Protein AF-A0A536A3N0-F1 (afdb_monomer_lite)

Foldseek 3Di:
DDDDDDDDDDDDDDDPDDDDDDDDDDDDDPDPDDDDPADDDDDDDCVVVVHADFKDKDKDFAADDWDPDAQAKDKDWDKDKHAQFAPDPVSPDGGQWIWMWTKMWIAHNNRDIDIFTWIDIPPGDIDTDPDDDDGGWIKMWMWGDDPDPPRIDIDIDTPD

pLDDT: mean 84.99, std 18.44, range [34.59, 98.81]

Sequence (160 aa):
MRLAVCALVVVLLGVSGASSPSVSARTIAVVSANQSFNWAGYVQGALEKNTTFHSISAAWIVPTATPHRSGEAEYSSSWIGIGGGCVDAACSITDDTLIQAGIGHDIDAAGKADYYAWWETIPAPLVRTTLPVRPGDRVAVKISEDRLAEIWTIEIANRS

Secondary structure (DSSP, 8-state):
-PPPPPPP----------PPP---PPP----S----SS--S----HHHHTS---EEEEEEEPP----SSTT--B--EEEEEEE-SBSSTT--SB-S-EEEEEEEEEE-TTS-EEEEEEEEEETSPPEE-S----TT-EEEEEEEE-SSTT-EEEEEEE--

Structure (mmCIF, N/CA/C/O backbone):
data_AF-A0A536A3N0-F1
#
_entry.id   AF-A0A536A3N0-F1
#
loop_
_atom_site.group_PDB
_atom_site.id
_atom_site.type_symbol
_atom_site.label_atom_id
_atom_site.label_alt_id
_atom_site.label_comp_id
_atom_site.label_asym_id
_atom_site.label_entity_id
_atom_site.label_seq_id
_atom_site.pdbx_PDB_ins_code
_atom_site.Cartn_x
_atom_site.Cartn_y
_atom_site.Cartn_z
_atom_site.occupancy
_atom_site.B_iso_or_equiv
_atom_site.auth_seq_id
_atom_site.auth_comp_id
_atom_site.auth_asym_id
_atom_site.auth_atom_id
_atom_site.pdbx_PDB_model_num
ATOM 1 N N . MET A 1 1 ? 50.407 -39.441 47.470 1.00 40.88 1 MET A N 1
ATOM 2 C CA . MET A 1 1 ? 49.108 -39.403 46.766 1.00 40.88 1 MET A CA 1
ATOM 3 C C . MET A 1 1 ? 48.597 -37.966 46.841 1.00 40.88 1 MET A C 1
ATOM 5 O O . MET A 1 1 ? 48.216 -37.535 47.918 1.00 40.88 1 MET A O 1
ATOM 9 N N . ARG A 1 2 ? 48.776 -37.163 45.781 1.00 34.59 2 ARG A N 1
ATOM 10 C CA . ARG A 1 2 ? 48.427 -35.727 45.761 1.00 34.59 2 ARG A CA 1
ATOM 11 C C . ARG A 1 2 ? 47.029 -35.572 45.153 1.00 34.59 2 ARG A C 1
ATOM 13 O O . ARG A 1 2 ? 46.835 -36.004 44.022 1.00 34.59 2 ARG A O 1
ATOM 20 N N . LEU A 1 3 ? 46.078 -35.009 45.904 1.00 35.41 3 LEU A N 1
ATOM 21 C CA . LEU A 1 3 ? 44.744 -34.662 45.403 1.00 35.41 3 LEU A CA 1
ATOM 22 C C . LEU A 1 3 ? 44.841 -33.430 44.491 1.00 35.41 3 LEU A C 1
ATOM 24 O O . LEU A 1 3 ? 45.407 -32.414 44.891 1.00 35.41 3 LEU A O 1
ATOM 28 N N . ALA A 1 4 ? 44.277 -33.522 43.287 1.00 38.88 4 ALA A N 1
ATOM 29 C CA . ALA A 1 4 ? 44.073 -32.395 42.383 1.00 38.88 4 ALA A CA 1
ATOM 30 C C . ALA A 1 4 ? 42.633 -31.881 42.536 1.00 38.88 4 ALA A C 1
ATOM 32 O O . ALA A 1 4 ? 41.682 -32.657 42.465 1.00 38.88 4 ALA A O 1
ATOM 33 N N . VAL A 1 5 ? 42.486 -30.577 42.767 1.00 41.25 5 VAL A N 1
ATOM 34 C CA . VAL A 1 5 ? 41.201 -29.870 42.827 1.00 41.25 5 VAL A CA 1
ATOM 35 C C . VAL A 1 5 ? 40.890 -29.347 41.423 1.00 41.25 5 VAL A C 1
ATOM 37 O O . VAL A 1 5 ? 41.648 -28.542 40.886 1.00 41.25 5 VAL A O 1
ATOM 40 N N . CYS A 1 6 ? 39.798 -29.811 40.813 1.00 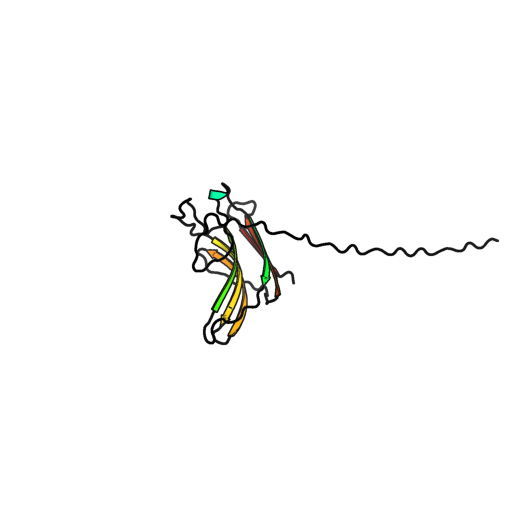37.06 6 CYS A N 1
ATOM 41 C CA . CYS A 1 6 ? 39.285 -29.270 39.552 1.00 37.06 6 CYS A CA 1
ATOM 42 C C . CYS A 1 6 ? 38.467 -28.001 39.826 1.00 37.06 6 CYS A C 1
ATOM 44 O O . CYS A 1 6 ? 37.427 -28.062 40.478 1.00 37.06 6 CYS A O 1
ATOM 46 N N . ALA A 1 7 ? 38.925 -26.858 39.314 1.00 44.22 7 ALA A N 1
ATOM 47 C CA . ALA A 1 7 ? 38.162 -25.615 39.304 1.00 44.22 7 ALA A CA 1
ATOM 48 C C . ALA A 1 7 ? 37.176 -25.607 38.122 1.00 44.22 7 ALA A C 1
ATOM 50 O O . ALA A 1 7 ? 37.567 -25.832 36.977 1.00 44.22 7 ALA A O 1
ATOM 51 N N . LEU A 1 8 ? 35.899 -25.349 38.409 1.00 41.62 8 LEU A N 1
ATOM 52 C CA . LEU A 1 8 ? 34.831 -25.204 37.422 1.00 41.62 8 LEU A CA 1
ATOM 53 C C . LEU A 1 8 ? 34.826 -23.756 36.899 1.00 41.62 8 LEU A C 1
ATOM 55 O O . LEU A 1 8 ? 34.598 -22.824 37.669 1.00 41.62 8 LEU A O 1
ATOM 59 N N . VAL A 1 9 ? 35.078 -23.556 35.605 1.00 45.88 9 VAL A N 1
ATOM 60 C CA . VAL A 1 9 ? 34.972 -22.243 34.947 1.00 45.88 9 VAL A CA 1
ATOM 61 C C . VAL A 1 9 ? 33.559 -22.094 34.385 1.00 45.88 9 VAL A C 1
ATOM 63 O O . VAL A 1 9 ? 33.168 -22.831 33.483 1.00 45.88 9 VAL A O 1
ATOM 66 N N . VAL A 1 10 ? 32.787 -21.145 34.916 1.00 48.38 10 VAL A N 1
ATOM 67 C CA . VAL A 1 10 ? 31.477 -20.754 34.373 1.00 48.38 10 VAL A CA 1
ATOM 68 C C . VAL A 1 10 ? 31.702 -19.674 33.315 1.00 48.38 10 VAL A C 1
ATOM 70 O O . VAL A 1 10 ? 32.156 -18.577 33.633 1.00 48.38 10 VAL A O 1
ATOM 73 N N . VAL A 1 11 ? 31.395 -19.981 32.054 1.00 47.50 11 VAL A N 1
ATOM 74 C CA . VAL A 1 11 ? 31.426 -19.013 30.948 1.00 47.50 11 VAL A CA 1
ATOM 75 C C . VAL A 1 11 ? 30.043 -18.372 30.827 1.00 47.50 11 VAL A C 1
ATOM 77 O O . VAL A 1 11 ? 29.080 -19.025 30.431 1.00 47.50 11 VAL A O 1
ATOM 80 N N . LEU A 1 12 ? 29.939 -17.090 31.178 1.00 47.66 12 LEU A N 1
ATOM 81 C CA . LEU A 1 12 ? 28.757 -16.266 30.917 1.00 47.66 12 LEU A CA 1
ATOM 82 C C . LEU A 1 12 ? 28.772 -15.835 29.443 1.00 47.66 12 LEU A C 1
ATOM 84 O O . LEU A 1 12 ? 29.584 -15.004 29.040 1.00 47.66 12 LEU A O 1
ATOM 88 N N . LEU A 1 13 ? 27.880 -16.408 28.634 1.00 48.88 13 LEU A N 1
ATOM 89 C CA . LEU A 1 13 ? 27.626 -15.962 27.263 1.00 48.88 13 LEU A CA 1
ATOM 90 C C . LEU A 1 13 ? 26.870 -14.626 27.310 1.00 48.88 13 LEU A C 1
ATOM 92 O O . LEU A 1 13 ? 25.702 -14.575 27.691 1.00 48.88 13 LEU A O 1
ATOM 96 N N . GLY A 1 14 ? 27.550 -13.538 26.947 1.00 47.47 14 GLY A N 1
ATOM 97 C CA . GLY A 1 14 ? 26.931 -12.225 26.791 1.00 47.47 14 GLY A CA 1
ATOM 98 C C . GLY A 1 14 ? 25.954 -12.224 25.616 1.00 47.47 14 GLY A C 1
ATOM 99 O O . GLY A 1 14 ? 26.342 -12.493 24.482 1.00 47.47 14 GLY A O 1
ATOM 100 N N . VAL A 1 15 ? 24.686 -11.911 25.880 1.00 53.88 15 VAL A N 1
ATOM 101 C CA . VAL A 1 15 ? 23.676 -11.700 24.838 1.00 53.88 15 VAL A CA 1
ATOM 102 C C . VAL A 1 15 ? 23.946 -10.342 24.192 1.00 53.88 15 VAL A C 1
ATOM 104 O O . VAL A 1 15 ? 23.682 -9.297 24.784 1.00 53.88 15 VAL A O 1
ATOM 107 N N . SER A 1 16 ? 24.508 -10.340 22.985 1.00 55.25 16 SER A N 1
ATOM 108 C CA . SER A 1 16 ? 24.626 -9.129 22.173 1.00 55.25 16 SER A CA 1
ATOM 109 C C . SER A 1 16 ? 23.235 -8.724 21.680 1.00 55.25 16 SER A C 1
ATOM 111 O O . SER A 1 16 ? 22.679 -9.354 20.784 1.00 55.25 16 SER A O 1
ATOM 113 N N . GLY A 1 17 ? 22.651 -7.684 22.279 1.00 54.44 17 GLY A N 1
ATOM 114 C CA . GLY A 1 17 ? 21.434 -7.063 21.763 1.00 54.44 17 GLY A CA 1
ATOM 115 C C . GLY A 1 17 ? 21.709 -6.437 20.397 1.00 54.44 17 GLY A C 1
ATOM 116 O O . GLY A 1 17 ? 22.548 -5.546 20.283 1.00 54.44 17 GLY A O 1
ATOM 117 N N . ALA A 1 18 ? 21.025 -6.912 19.356 1.00 58.12 18 ALA A N 1
ATOM 118 C CA . ALA A 1 18 ? 21.097 -6.311 18.032 1.00 58.12 18 ALA A CA 1
ATOM 119 C C . ALA A 1 18 ? 20.475 -4.906 18.076 1.00 58.12 18 ALA A C 1
ATOM 121 O O . ALA A 1 18 ? 19.279 -4.747 18.325 1.00 58.12 18 ALA A O 1
ATOM 122 N N . SER A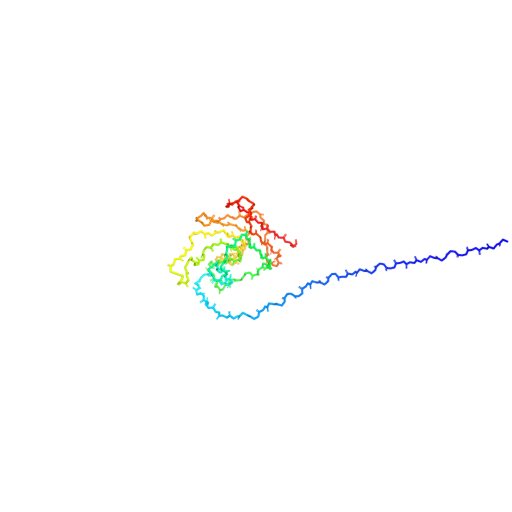 1 19 ? 21.285 -3.875 17.844 1.00 57.12 19 SER A N 1
ATOM 123 C CA . SER A 1 19 ? 20.803 -2.513 17.643 1.00 57.12 19 SER A CA 1
ATOM 124 C C . SER A 1 19 ? 20.107 -2.417 16.283 1.00 57.12 19 SER A C 1
ATOM 126 O O . SER A 1 19 ? 20.673 -2.764 15.247 1.00 57.12 19 SER A O 1
ATOM 128 N N . SER A 1 20 ? 18.857 -1.949 16.273 1.00 59.09 20 SER A N 1
ATOM 129 C CA . SER A 1 20 ? 18.168 -1.630 15.019 1.00 59.09 20 SER A CA 1
ATOM 130 C C . SER A 1 20 ? 18.824 -0.399 14.378 1.00 59.09 20 SER A C 1
ATOM 132 O O . SER A 1 20 ? 19.088 0.572 15.093 1.00 59.09 20 SER A O 1
ATOM 134 N N . PRO A 1 21 ? 19.092 -0.392 13.061 1.00 55.66 21 PRO A N 1
ATOM 135 C CA . PRO A 1 21 ? 19.639 0.784 12.401 1.00 55.66 21 PRO A CA 1
ATOM 136 C C . PRO A 1 21 ? 18.625 1.932 12.464 1.00 55.66 21 PRO A C 1
ATOM 138 O O . PRO A 1 21 ? 17.484 1.797 12.022 1.00 55.66 21 PRO A O 1
ATOM 141 N N . SER A 1 22 ? 19.050 3.071 13.008 1.00 57.19 22 SER A N 1
ATOM 142 C CA . SER A 1 22 ? 18.298 4.322 12.918 1.00 57.19 22 SER A CA 1
ATOM 143 C C . SER A 1 22 ? 18.446 4.869 11.499 1.00 57.19 22 SER A C 1
ATOM 145 O O . SER A 1 22 ? 19.519 5.334 11.111 1.00 57.19 22 SER A O 1
ATOM 147 N N . VAL A 1 23 ? 17.390 4.760 10.692 1.00 63.69 23 VAL A N 1
ATOM 148 C CA . VAL A 1 23 ? 17.342 5.375 9.362 1.00 63.69 23 VAL A CA 1
ATOM 149 C C . VAL A 1 23 ? 16.936 6.834 9.544 1.00 63.69 23 VAL A C 1
ATOM 151 O O . VAL A 1 23 ? 15.780 7.134 9.830 1.00 63.69 23 VAL A O 1
ATOM 154 N N . SER A 1 24 ? 17.893 7.748 9.392 1.00 57.81 24 SER A N 1
ATOM 155 C CA . SER A 1 24 ? 17.604 9.181 9.335 1.00 57.81 24 SER A CA 1
ATOM 156 C C . SER A 1 24 ? 16.997 9.515 7.971 1.00 57.81 24 SER A C 1
ATOM 158 O O . SER A 1 24 ? 17.656 9.357 6.938 1.00 57.81 24 SER A O 1
ATOM 160 N N . ALA A 1 25 ? 15.731 9.935 7.953 1.00 57.94 25 ALA A N 1
ATOM 161 C CA . ALA A 1 25 ? 15.085 10.421 6.741 1.00 57.94 25 ALA A CA 1
ATOM 162 C C . ALA A 1 25 ? 15.775 11.718 6.283 1.00 57.94 25 ALA A C 1
ATOM 164 O O . ALA A 1 25 ? 15.989 12.636 7.074 1.00 57.94 25 ALA A O 1
ATOM 165 N N . ARG A 1 26 ? 16.164 11.791 5.005 1.00 65.69 26 ARG A N 1
ATOM 166 C CA . ARG A 1 26 ? 16.787 12.996 4.437 1.00 65.69 26 ARG A CA 1
ATOM 167 C C . ARG A 1 26 ? 15.763 14.130 4.333 1.00 65.69 26 ARG A C 1
ATOM 169 O O . ARG A 1 26 ? 14.586 13.872 4.100 1.00 65.69 26 ARG A O 1
ATOM 176 N N . THR A 1 27 ? 16.229 15.377 4.445 1.00 52.12 27 THR A N 1
ATOM 177 C CA . THR A 1 27 ? 15.415 16.574 4.189 1.00 52.12 27 THR A CA 1
ATOM 178 C C . THR A 1 27 ? 14.802 16.501 2.794 1.00 52.12 27 THR A C 1
ATOM 180 O O . THR A 1 27 ? 15.521 16.397 1.799 1.00 52.12 27 THR A O 1
ATOM 183 N N . ILE A 1 28 ? 13.475 16.557 2.732 1.00 56.38 28 ILE A N 1
ATOM 184 C CA . ILE A 1 28 ? 12.719 16.552 1.483 1.00 56.38 28 ILE A CA 1
ATOM 185 C C . ILE A 1 28 ? 12.741 17.972 0.927 1.00 56.38 28 ILE A C 1
ATOM 187 O O . ILE A 1 28 ? 12.179 18.891 1.520 1.00 56.38 28 ILE A O 1
ATOM 191 N N . ALA A 1 29 ? 13.406 18.160 -0.210 1.00 56.28 29 ALA A N 1
ATOM 192 C CA . ALA A 1 29 ? 13.177 19.339 -1.027 1.00 56.28 29 ALA A CA 1
ATOM 193 C C . ALA A 1 29 ? 11.839 19.144 -1.750 1.00 56.28 29 ALA A C 1
ATOM 195 O O . ALA A 1 29 ? 11.672 18.175 -2.489 1.00 56.28 29 ALA A O 1
ATOM 196 N N . VAL A 1 30 ? 10.882 20.043 -1.520 1.00 53.19 30 VAL A N 1
ATOM 197 C CA . VAL A 1 30 ? 9.618 20.067 -2.263 1.00 53.19 30 VAL A CA 1
ATOM 198 C C . VAL A 1 30 ? 9.909 20.645 -3.647 1.00 53.19 30 VAL A C 1
ATOM 200 O O . VAL A 1 30 ? 9.858 21.853 -3.853 1.00 53.19 30 VAL A O 1
ATOM 203 N N . VAL A 1 31 ? 10.287 19.780 -4.583 1.00 52.16 31 VAL A N 1
ATOM 204 C CA . VAL A 1 31 ? 10.453 20.125 -5.998 1.00 52.16 31 VAL A CA 1
ATOM 205 C C . VAL A 1 31 ? 9.354 19.382 -6.746 1.00 52.16 31 VAL A C 1
ATOM 207 O O . VAL A 1 31 ? 9.277 18.163 -6.642 1.00 52.16 31 VAL A O 1
ATOM 210 N N . SER A 1 32 ? 8.481 20.114 -7.441 1.00 56.41 32 SER A N 1
ATOM 211 C CA . SER A 1 32 ? 7.366 19.540 -8.213 1.00 56.41 32 SER A CA 1
ATOM 212 C C . SER A 1 32 ? 6.338 18.756 -7.375 1.00 56.41 32 SER A C 1
ATOM 214 O O . SER A 1 32 ? 5.983 17.630 -7.713 1.00 56.41 32 SER A O 1
ATOM 216 N N . ALA A 1 33 ? 5.835 19.335 -6.276 1.00 60.59 33 ALA A N 1
ATOM 217 C CA . ALA A 1 33 ? 4.711 18.734 -5.552 1.00 60.59 33 ALA A CA 1
ATOM 218 C C . ALA A 1 33 ? 3.454 18.713 -6.430 1.00 60.59 33 ALA A C 1
ATOM 220 O O . ALA A 1 33 ? 2.882 19.764 -6.721 1.00 60.59 33 ALA A O 1
ATOM 221 N N . ASN A 1 34 ? 3.019 17.517 -6.823 1.00 70.50 34 ASN A N 1
ATOM 222 C CA . ASN A 1 34 ? 1.710 17.324 -7.428 1.00 70.50 34 ASN A CA 1
ATOM 223 C C . ASN A 1 34 ? 0.639 17.377 -6.326 1.00 70.50 34 ASN A C 1
ATOM 225 O O . ASN A 1 34 ? 0.802 16.762 -5.270 1.00 70.50 34 ASN A O 1
ATOM 229 N N . GLN A 1 35 ? -0.433 18.137 -6.547 1.00 77.44 35 GLN A N 1
ATOM 230 C CA . GLN A 1 35 ? -1.561 18.178 -5.622 1.00 77.44 35 GLN A CA 1
ATOM 231 C C . GLN A 1 35 ? -2.537 17.067 -5.982 1.00 77.44 35 GLN A C 1
ATOM 233 O O . GLN A 1 35 ? -2.959 16.942 -7.127 1.00 77.44 35 GLN A O 1
ATOM 238 N N . SER A 1 36 ? -2.923 16.284 -4.984 1.00 80.19 36 SER A N 1
ATOM 239 C CA . SER A 1 36 ? -3.985 15.299 -5.116 1.00 80.19 36 SER A CA 1
ATOM 240 C C . SER A 1 36 ? -5.054 15.560 -4.063 1.00 80.19 36 SER A C 1
ATOM 242 O O . SER A 1 36 ? -4.759 15.987 -2.946 1.00 80.19 36 SER A O 1
ATOM 244 N N . PHE A 1 37 ? -6.309 15.321 -4.436 1.00 83.75 37 PHE A N 1
ATOM 245 C CA . PHE A 1 37 ? -7.448 15.437 -3.528 1.00 83.75 37 PHE A CA 1
ATOM 246 C C . PHE A 1 37 ? -7.615 14.205 -2.634 1.00 83.75 37 PHE A C 1
ATOM 248 O O . PHE A 1 37 ? -8.317 14.279 -1.630 1.00 83.75 37 PHE A O 1
ATOM 255 N N . ASN A 1 38 ? -7.003 13.077 -3.000 1.00 88.31 38 ASN A N 1
ATOM 256 C CA . ASN A 1 38 ? -7.221 11.790 -2.344 1.00 88.31 38 ASN A CA 1
ATOM 257 C C . ASN A 1 38 ? -5.932 11.029 -2.004 1.00 88.31 38 ASN A C 1
ATOM 259 O O . ASN A 1 38 ? -5.993 10.091 -1.212 1.00 88.31 38 ASN A O 1
ATOM 263 N N . TRP A 1 39 ? -4.778 11.401 -2.565 1.00 89.88 39 TRP A N 1
ATOM 264 C CA . TRP A 1 39 ? -3.489 10.780 -2.256 1.00 89.88 39 TRP A CA 1
ATOM 265 C C . TRP A 1 39 ? -2.560 11.755 -1.539 1.00 89.88 39 TRP A C 1
ATOM 267 O O . TRP A 1 39 ? -2.403 12.908 -1.932 1.00 89.88 39 TRP A O 1
ATOM 277 N N . ALA A 1 40 ? -1.881 11.253 -0.514 1.00 90.62 40 ALA A N 1
ATOM 278 C CA . ALA A 1 40 ? -0.783 11.939 0.145 1.00 90.62 40 ALA A CA 1
ATOM 279 C C . ALA A 1 40 ? 0.360 10.946 0.356 1.00 90.62 40 ALA A C 1
ATOM 281 O O . ALA A 1 40 ? 0.134 9.813 0.778 1.00 90.62 40 ALA A O 1
ATOM 282 N N . GLY A 1 41 ? 1.589 11.362 0.062 1.00 91.25 41 GLY A N 1
ATOM 283 C CA . GLY A 1 41 ? 2.753 10.494 0.189 1.00 91.25 41 GLY A CA 1
ATOM 284 C C . GLY A 1 41 ? 3.892 10.897 -0.734 1.00 91.25 41 GLY A C 1
ATOM 285 O O . GLY A 1 41 ? 4.018 12.058 -1.123 1.00 91.25 41 GLY A O 1
ATOM 286 N N . TYR A 1 42 ? 4.725 9.915 -1.066 1.00 88.50 42 TYR A N 1
ATOM 287 C CA . TYR A 1 42 ? 5.873 10.081 -1.947 1.00 88.50 42 TYR A CA 1
ATOM 288 C C . TYR A 1 42 ? 5.611 9.391 -3.275 1.00 88.50 42 TYR A C 1
ATOM 290 O O . TYR A 1 42 ? 5.212 8.229 -3.301 1.00 88.50 42 TYR A O 1
ATOM 298 N N . VAL A 1 43 ? 5.907 10.092 -4.364 1.00 88.06 43 VAL A N 1
ATOM 299 C CA . VAL A 1 43 ? 5.876 9.542 -5.717 1.00 88.06 43 VAL A CA 1
ATOM 300 C C . VAL A 1 43 ? 7.246 9.757 -6.335 1.00 88.06 43 VAL A C 1
ATOM 302 O O . VAL A 1 43 ? 7.827 10.837 -6.226 1.00 88.06 43 VAL A O 1
ATOM 305 N N . GLN A 1 44 ? 7.768 8.715 -6.971 1.00 87.81 44 GLN A N 1
ATOM 306 C CA . GLN A 1 44 ? 8.980 8.791 -7.767 1.00 87.81 44 GLN A CA 1
ATOM 307 C C . GLN A 1 44 ? 8.632 8.406 -9.200 1.00 87.81 44 GLN A C 1
ATOM 309 O O . GLN A 1 44 ? 8.353 7.242 -9.468 1.00 87.81 44 GLN A O 1
ATOM 314 N N . GLY A 1 45 ? 8.645 9.378 -10.111 1.00 86.81 45 GLY A N 1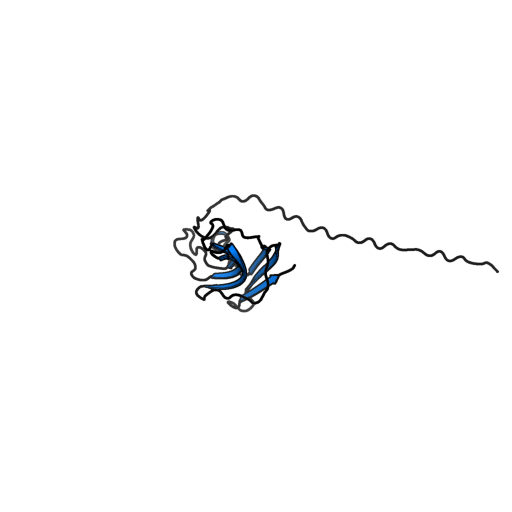
ATOM 315 C CA . GLY A 1 45 ? 8.349 9.122 -11.514 1.00 86.81 45 GLY A CA 1
ATOM 316 C C . GLY A 1 45 ? 9.550 8.573 -12.288 1.00 86.81 45 GLY A C 1
ATOM 317 O O . GLY A 1 45 ? 10.720 8.747 -11.910 1.00 86.81 45 GLY A O 1
ATOM 318 N N . ALA A 1 46 ? 9.228 7.850 -13.363 1.00 87.44 46 ALA A N 1
ATOM 319 C CA . ALA A 1 46 ? 10.194 7.194 -14.239 1.00 87.44 46 ALA A CA 1
ATOM 320 C C . ALA A 1 46 ? 10.993 8.203 -15.072 1.00 87.44 46 ALA A C 1
ATOM 322 O O . ALA A 1 46 ? 12.180 7.997 -15.323 1.00 87.44 46 ALA A O 1
ATOM 323 N N . LEU A 1 47 ? 10.366 9.320 -15.451 1.00 86.06 47 LEU A N 1
ATOM 324 C CA . LEU A 1 47 ? 10.981 10.371 -16.261 1.00 86.06 47 LEU A CA 1
ATOM 325 C C . LEU A 1 47 ? 12.068 11.115 -15.485 1.00 86.06 47 LEU A C 1
ATOM 327 O O . LEU A 1 47 ? 13.170 11.310 -15.991 1.00 86.06 47 LEU A O 1
ATOM 331 N N . GLU A 1 48 ? 11.798 11.474 -14.229 1.00 84.19 48 GLU A N 1
ATOM 332 C CA . GLU A 1 48 ? 12.739 12.194 -13.367 1.00 84.19 48 GLU A CA 1
ATOM 333 C C . GLU A 1 48 ? 13.943 11.331 -12.987 1.00 84.19 48 GLU A C 1
ATOM 335 O O . GLU A 1 48 ? 15.028 11.851 -12.721 1.00 84.19 48 GLU A O 1
ATOM 340 N N . LYS A 1 49 ? 13.762 10.006 -12.938 1.00 87.81 49 LYS A N 1
ATOM 341 C CA . LYS A 1 49 ? 14.847 9.054 -12.659 1.00 87.81 49 LYS A CA 1
ATOM 342 C C . LYS A 1 49 ? 15.487 8.461 -13.897 1.00 87.81 49 LYS A C 1
ATOM 344 O O . LYS A 1 49 ? 16.528 7.823 -13.752 1.00 87.81 49 LYS A O 1
ATOM 349 N N . ASN A 1 50 ? 14.900 8.675 -15.071 1.00 89.94 50 ASN A N 1
ATOM 350 C CA . ASN A 1 50 ? 15.294 8.023 -16.311 1.00 89.94 50 ASN A CA 1
ATOM 351 C C . ASN A 1 50 ? 15.439 6.492 -16.135 1.00 89.94 50 ASN A C 1
ATOM 353 O O . ASN A 1 50 ? 16.449 5.904 -16.518 1.00 89.94 50 ASN A O 1
ATOM 357 N N . THR A 1 51 ? 14.462 5.863 -15.469 1.00 90.62 51 THR A N 1
ATOM 358 C CA . THR A 1 51 ? 14.432 4.417 -15.184 1.00 90.62 51 THR A CA 1
ATOM 359 C C . THR A 1 51 ? 13.001 3.921 -15.007 1.00 90.62 51 THR A C 1
ATOM 361 O O . THR A 1 51 ? 12.134 4.670 -14.567 1.00 90.62 51 THR A O 1
ATOM 364 N N . THR A 1 52 ? 12.772 2.638 -15.274 1.00 90.19 52 THR A N 1
ATOM 365 C CA . THR A 1 52 ? 11.551 1.914 -14.898 1.00 90.19 52 THR A CA 1
ATOM 366 C C . THR A 1 52 ? 11.683 1.306 -13.501 1.00 90.19 52 THR A C 1
ATOM 368 O O . THR A 1 52 ? 12.795 1.110 -12.995 1.00 90.19 52 THR A O 1
ATOM 371 N N . PHE A 1 53 ? 10.545 1.026 -12.859 1.00 93.06 53 PHE A N 1
ATOM 372 C CA . PHE A 1 53 ? 10.482 0.439 -11.520 1.00 93.06 53 PHE A CA 1
ATOM 373 C C . PHE A 1 53 ? 9.916 -0.973 -11.591 1.00 93.06 53 PHE A C 1
ATOM 375 O O . PHE A 1 53 ? 8.820 -1.176 -12.093 1.00 93.06 53 PHE A O 1
ATOM 382 N N . HIS A 1 54 ? 10.656 -1.924 -11.029 1.00 95.62 54 HIS A N 1
ATOM 383 C CA . HIS A 1 54 ? 10.310 -3.351 -11.036 1.00 95.62 54 HIS A CA 1
ATOM 384 C C . HIS A 1 54 ? 10.102 -3.902 -9.622 1.00 95.62 54 HIS A C 1
ATOM 386 O O . HIS A 1 54 ? 9.840 -5.085 -9.424 1.00 95.62 54 HIS A O 1
ATOM 392 N N . SER A 1 55 ? 10.255 -3.057 -8.599 1.00 97.06 55 SER A N 1
ATOM 393 C CA . SER A 1 55 ? 9.953 -3.421 -7.222 1.00 97.06 55 SER A CA 1
ATOM 394 C C . SER A 1 55 ? 9.717 -2.194 -6.351 1.00 97.06 55 SER A C 1
ATOM 396 O O . SER A 1 55 ? 10.395 -1.176 -6.491 1.00 97.06 55 SER A O 1
ATOM 398 N N . ILE A 1 56 ? 8.786 -2.330 -5.412 1.00 98.25 56 ILE A N 1
ATOM 399 C CA . ILE A 1 56 ? 8.553 -1.397 -4.315 1.00 98.25 56 ILE A CA 1
ATOM 400 C C . ILE A 1 56 ? 8.290 -2.192 -3.035 1.00 98.25 56 ILE A C 1
ATOM 402 O O . ILE A 1 56 ? 7.679 -3.261 -3.055 1.00 98.25 56 ILE A O 1
ATOM 406 N N . SER A 1 57 ? 8.765 -1.685 -1.901 1.00 98.44 57 SER A N 1
ATOM 407 C CA . SER A 1 57 ? 8.490 -2.287 -0.599 1.00 98.44 57 SER A CA 1
ATOM 408 C C . SER A 1 57 ? 8.431 -1.231 0.488 1.00 98.44 57 SER A C 1
ATOM 410 O O . SER A 1 57 ? 9.238 -0.301 0.480 1.00 98.44 57 SER A O 1
ATOM 412 N N . ALA A 1 58 ? 7.546 -1.418 1.459 1.00 98.19 58 ALA A N 1
ATOM 413 C CA . ALA A 1 58 ? 7.514 -0.610 2.668 1.00 98.19 58 ALA A CA 1
ATOM 414 C C . ALA A 1 58 ? 7.033 -1.439 3.860 1.00 98.19 58 ALA A C 1
ATOM 416 O O . ALA A 1 58 ? 6.411 -2.490 3.708 1.00 98.19 58 ALA A O 1
ATOM 417 N N . ALA A 1 59 ? 7.339 -0.957 5.061 1.00 98.25 59 ALA A N 1
ATOM 418 C CA . ALA A 1 59 ? 6.789 -1.491 6.294 1.00 98.25 59 ALA A CA 1
ATOM 419 C C . ALA A 1 59 ? 6.348 -0.338 7.189 1.00 98.25 59 ALA A C 1
ATOM 421 O O . ALA A 1 59 ? 7.066 0.654 7.324 1.00 98.25 59 ALA A O 1
ATOM 422 N N . TRP A 1 60 ? 5.183 -0.482 7.804 1.00 98.25 60 TRP A N 1
ATOM 423 C CA . TRP A 1 60 ? 4.586 0.537 8.657 1.00 98.25 60 TRP A CA 1
ATOM 424 C C . TRP A 1 60 ? 3.793 -0.104 9.795 1.00 98.25 60 TRP A C 1
ATOM 426 O O . TRP A 1 60 ? 3.547 -1.311 9.809 1.00 98.25 60 TRP A O 1
ATOM 436 N N . ILE A 1 61 ? 3.437 0.718 10.778 1.00 98.50 61 ILE A N 1
ATOM 437 C CA . ILE A 1 61 ? 2.505 0.339 11.838 1.00 98.50 61 ILE A CA 1
ATOM 438 C C . ILE A 1 61 ? 1.097 0.716 11.385 1.00 98.50 61 ILE A C 1
ATOM 440 O O . ILE A 1 61 ? 0.889 1.828 10.900 1.00 98.50 61 ILE A O 1
ATOM 444 N N . VAL A 1 62 ? 0.141 -0.197 11.538 1.00 98.38 62 VAL A N 1
ATOM 445 C CA . VAL A 1 62 ? -1.271 0.066 11.249 1.00 98.38 62 VAL A CA 1
ATOM 446 C C . VAL A 1 62 ? -1.778 1.141 12.218 1.00 98.38 62 VAL A C 1
ATOM 448 O O . VAL A 1 62 ? -1.670 0.953 13.436 1.00 98.38 62 VAL A O 1
ATOM 451 N N . PRO A 1 63 ? -2.313 2.268 11.719 1.00 96.94 63 PRO A N 1
ATOM 452 C CA . PRO A 1 63 ? -2.791 3.341 12.578 1.00 96.94 63 PRO A CA 1
ATOM 453 C C . PRO A 1 63 ? -4.068 2.930 13.319 1.00 96.94 63 PRO A C 1
ATOM 455 O O . PRO A 1 63 ? -4.818 2.064 12.873 1.00 96.94 63 PRO A O 1
ATOM 458 N N . THR A 1 64 ? -4.348 3.605 14.431 1.00 97.56 64 THR A N 1
ATOM 459 C CA . THR A 1 64 ? -5.688 3.602 15.025 1.00 97.56 64 THR A CA 1
ATOM 460 C C . THR A 1 64 ? -6.521 4.675 14.331 1.00 97.56 64 THR A C 1
ATOM 462 O O . THR A 1 64 ? -6.329 5.862 14.583 1.00 97.56 64 THR A O 1
ATOM 465 N N . ALA A 1 65 ? -7.432 4.265 13.458 1.00 95.69 65 ALA A N 1
ATOM 466 C CA . ALA A 1 65 ? -8.426 5.135 12.847 1.00 95.69 65 ALA A CA 1
ATOM 467 C C . ALA A 1 65 ? -9.479 5.567 13.880 1.00 95.69 65 ALA A C 1
ATOM 469 O O . ALA A 1 65 ? -9.960 4.760 14.681 1.00 95.69 65 ALA A O 1
ATOM 470 N N . THR A 1 66 ? -9.839 6.846 13.841 1.00 94.06 66 THR A N 1
ATOM 471 C CA . THR A 1 66 ? -10.872 7.461 14.681 1.00 94.06 66 THR A CA 1
ATOM 472 C C . THR A 1 66 ? -11.794 8.296 13.799 1.00 94.06 66 THR A C 1
ATOM 474 O O . THR A 1 66 ? -11.268 8.981 12.921 1.00 94.06 66 THR A O 1
ATOM 477 N N . PRO A 1 67 ? -13.118 8.288 14.029 1.00 93.56 67 PRO A N 1
ATOM 478 C CA . PRO A 1 67 ? -14.041 9.072 13.218 1.00 93.56 67 PRO A CA 1
ATOM 479 C C . PRO A 1 67 ? -13.753 10.563 13.392 1.00 93.56 67 PRO A C 1
ATOM 481 O O . PRO A 1 67 ? -13.604 11.049 14.517 1.00 93.56 67 PRO A O 1
ATOM 484 N N . HIS A 1 68 ? -13.698 11.289 12.285 1.00 93.50 68 HIS A N 1
ATOM 485 C CA . HIS A 1 68 ? -13.635 12.741 12.282 1.00 93.50 68 HIS A CA 1
ATOM 486 C C . HIS A 1 68 ? -15.030 13.368 12.460 1.00 93.50 68 HIS A C 1
ATOM 488 O O . HIS A 1 68 ? -15.156 14.428 13.079 1.00 93.50 68 HIS A O 1
ATOM 494 N N . ARG A 1 69 ? -16.092 12.722 11.961 1.00 93.06 69 ARG A N 1
ATOM 495 C CA . ARG A 1 69 ? -17.490 13.162 12.075 1.00 93.06 69 ARG A CA 1
ATOM 496 C C . ARG A 1 69 ? -18.388 12.033 12.566 1.00 93.06 69 ARG A C 1
ATOM 498 O O . ARG A 1 69 ? -18.410 10.933 12.031 1.00 93.06 69 ARG A O 1
ATOM 505 N N . SER A 1 70 ? -19.185 12.326 13.591 1.00 91.31 70 SER A N 1
ATOM 506 C CA . SER A 1 70 ? -20.166 11.371 14.114 1.00 91.31 70 SER A CA 1
ATOM 507 C C . SER A 1 70 ? -21.313 11.166 13.121 1.00 91.31 70 SER A C 1
ATOM 509 O O . SER A 1 70 ? -21.876 12.144 12.632 1.00 91.31 70 SER A O 1
ATOM 511 N N . GLY A 1 71 ? -21.690 9.911 12.864 1.00 95.00 71 GLY A N 1
ATOM 512 C CA . GLY A 1 71 ? -22.799 9.560 11.971 1.00 95.00 71 GLY A CA 1
ATOM 513 C C . GLY A 1 71 ? -22.445 9.503 10.481 1.00 95.00 71 GLY A C 1
ATOM 514 O O . GLY A 1 71 ? -23.327 9.211 9.674 1.00 95.00 71 GLY A O 1
ATOM 515 N N . GLU A 1 72 ? -21.189 9.754 10.104 1.00 97.06 72 GLU A N 1
ATOM 516 C CA . GLU A 1 72 ? -20.699 9.647 8.725 1.00 97.06 72 GLU A CA 1
ATOM 517 C C . GLU A 1 72 ? -19.783 8.424 8.586 1.00 97.06 72 GLU A C 1
ATOM 519 O O . GLU A 1 72 ? -19.030 8.096 9.499 1.00 97.06 72 GLU A O 1
ATOM 524 N N . ALA A 1 73 ? -19.873 7.726 7.450 1.00 97.19 73 ALA A N 1
ATOM 525 C CA . ALA A 1 73 ? -18.908 6.685 7.116 1.00 97.19 73 ALA A CA 1
ATOM 526 C C . ALA A 1 73 ? -17.645 7.326 6.524 1.00 97.19 73 ALA A C 1
ATOM 528 O O . ALA A 1 73 ? -17.737 8.215 5.674 1.00 97.19 73 ALA A O 1
ATOM 529 N N . GLU A 1 74 ? -16.477 6.862 6.957 1.00 97.00 74 GLU A N 1
ATOM 530 C CA . GLU A 1 74 ? -15.172 7.406 6.586 1.00 97.00 74 GLU A CA 1
ATOM 531 C C . GLU A 1 74 ? -14.252 6.284 6.101 1.00 97.00 74 GLU A C 1
ATOM 533 O O . GLU A 1 74 ? -14.255 5.183 6.650 1.00 97.00 74 GLU A O 1
ATOM 538 N N . TYR A 1 75 ? -13.461 6.557 5.064 1.00 96.00 75 TYR A N 1
ATOM 539 C CA . TYR A 1 75 ? -12.665 5.547 4.366 1.00 96.00 75 TYR A CA 1
ATOM 540 C C . TYR A 1 75 ? -11.243 6.047 4.177 1.00 96.00 75 TYR A C 1
ATOM 542 O O . TYR A 1 75 ? -11.022 7.192 3.773 1.00 96.00 75 TYR A O 1
ATOM 550 N N . SER A 1 76 ? -10.271 5.184 4.446 1.00 96.88 76 SER A N 1
ATOM 551 C CA . SER A 1 76 ? -8.858 5.534 4.320 1.00 96.88 76 SER A CA 1
ATOM 552 C C . SER A 1 76 ? -7.990 4.296 4.137 1.00 96.88 76 SER A C 1
ATOM 554 O O . SER A 1 76 ? -8.389 3.169 4.432 1.00 96.88 76 SER A O 1
ATOM 556 N N . SER A 1 77 ? -6.802 4.479 3.565 1.00 97.75 77 SER A N 1
ATOM 557 C CA . SER A 1 77 ? -5.891 3.379 3.250 1.00 97.75 77 SER A CA 1
ATOM 558 C C . SER A 1 77 ? -4.433 3.817 3.322 1.00 97.75 77 SER A C 1
ATOM 560 O O . SER A 1 77 ? -4.101 4.981 3.116 1.00 97.75 77 SER A O 1
ATOM 562 N N . SER A 1 78 ? -3.552 2.860 3.600 1.00 98.25 78 SER A N 1
ATOM 563 C CA . SER A 1 78 ? -2.097 3.019 3.512 1.00 98.25 78 SER A CA 1
ATOM 564 C C . SER A 1 78 ? -1.556 1.922 2.608 1.00 98.25 78 SER A C 1
ATOM 566 O O . SER A 1 78 ? -1.818 0.745 2.857 1.00 98.25 78 SER A O 1
ATOM 568 N N . TRP A 1 79 ? -0.843 2.296 1.549 1.00 98.44 79 TRP A N 1
ATOM 569 C CA . TRP A 1 79 ? -0.500 1.382 0.461 1.00 98.44 79 TRP A CA 1
ATOM 570 C C . TRP A 1 79 ? 0.799 1.786 -0.242 1.00 98.44 79 TRP A C 1
ATOM 572 O O . TRP A 1 79 ? 1.309 2.894 -0.064 1.00 98.44 79 TRP A O 1
ATOM 582 N N . ILE A 1 80 ? 1.335 0.855 -1.028 1.00 98.62 80 ILE A N 1
ATOM 583 C CA . ILE A 1 80 ? 2.408 1.083 -2.000 1.00 98.62 80 ILE A CA 1
ATOM 584 C C . ILE A 1 80 ? 1.944 0.606 -3.375 1.00 98.62 80 ILE A C 1
ATOM 586 O O . ILE A 1 80 ? 1.110 -0.297 -3.456 1.00 98.62 80 ILE A O 1
ATOM 590 N N . GLY A 1 81 ? 2.499 1.170 -4.445 1.00 97.62 81 GLY A N 1
ATOM 591 C CA . GLY A 1 81 ? 2.166 0.749 -5.802 1.00 97.62 81 GLY A CA 1
ATOM 592 C C . GLY A 1 81 ? 3.180 1.184 -6.854 1.00 97.62 81 GLY A C 1
ATOM 593 O O . GLY A 1 81 ? 4.081 1.977 -6.569 1.00 97.62 81 GLY A O 1
ATOM 594 N N . ILE A 1 82 ? 3.037 0.624 -8.055 1.00 96.06 82 ILE A N 1
ATOM 595 C CA . ILE A 1 82 ? 3.782 0.969 -9.273 1.00 96.06 82 ILE A CA 1
ATOM 596 C C . ILE A 1 82 ? 2.757 1.202 -10.390 1.00 96.06 82 ILE A C 1
ATOM 598 O O . ILE A 1 82 ? 1.854 0.387 -10.570 1.00 96.06 82 ILE A O 1
ATOM 602 N N . GLY A 1 83 ? 2.902 2.311 -11.114 1.00 93.56 83 GLY A N 1
ATOM 603 C CA . GLY A 1 83 ? 1.934 2.795 -12.105 1.00 93.56 83 GLY A CA 1
ATOM 604 C C . GLY A 1 83 ? 1.188 4.043 -11.620 1.00 93.56 83 GLY A C 1
ATOM 605 O O . GLY A 1 83 ? 1.585 4.667 -10.632 1.00 93.56 83 GLY A O 1
ATOM 606 N N . GLY A 1 84 ? 0.130 4.435 -12.326 1.00 90.12 84 GLY A N 1
ATOM 607 C CA . GLY A 1 84 ? -0.791 5.526 -11.971 1.00 90.12 84 GLY A CA 1
ATOM 608 C C . GLY A 1 84 ? -0.188 6.936 -11.997 1.00 90.12 84 GLY A C 1
ATOM 609 O O . GLY A 1 84 ? -0.837 7.902 -11.599 1.00 90.12 84 GLY A O 1
ATOM 610 N N . GLY A 1 85 ? 1.078 7.059 -12.401 1.00 85.44 85 GLY A N 1
ATOM 611 C CA . GLY A 1 85 ? 1.832 8.307 -12.416 1.00 85.44 85 GLY A CA 1
ATOM 612 C C . GLY A 1 85 ? 1.731 9.067 -13.739 1.00 85.44 85 GLY A C 1
ATOM 613 O O . GLY A 1 85 ? 1.021 8.683 -14.664 1.00 85.44 85 GLY A O 1
ATOM 614 N N . CYS A 1 86 ? 2.486 10.158 -13.836 1.00 85.00 86 CYS A N 1
ATOM 615 C CA . CYS A 1 86 ? 2.630 10.927 -15.070 1.00 85.00 86 CYS A CA 1
ATOM 616 C C . CYS A 1 86 ? 3.513 10.168 -16.072 1.00 85.00 86 CYS A C 1
ATOM 618 O O . CYS A 1 86 ? 4.595 9.703 -15.704 1.00 85.00 86 CYS A O 1
ATOM 620 N N . VAL A 1 87 ? 3.098 10.099 -17.339 1.00 84.38 87 VAL A N 1
ATOM 621 C CA . VAL A 1 87 ? 3.916 9.510 -18.422 1.00 84.38 87 VAL A CA 1
ATOM 622 C C . VAL A 1 87 ? 4.613 10.561 -19.289 1.00 84.38 87 VAL A C 1
ATOM 624 O O . VAL A 1 87 ? 5.442 10.218 -20.129 1.00 84.38 87 VAL A O 1
ATOM 627 N N . ASP A 1 88 ? 4.335 11.847 -19.055 1.00 82.50 88 ASP A N 1
ATOM 628 C CA . ASP A 1 88 ? 5.073 12.975 -19.625 1.00 82.50 88 ASP A CA 1
ATOM 629 C C . ASP A 1 88 ? 5.513 13.980 -18.541 1.00 82.50 88 ASP A C 1
ATOM 631 O O . ASP A 1 88 ? 4.988 14.001 -17.426 1.00 82.50 88 ASP A O 1
ATOM 635 N N . ALA A 1 89 ? 6.501 14.819 -18.870 1.00 80.31 89 ALA A N 1
ATOM 636 C CA . ALA A 1 89 ? 7.101 15.767 -17.926 1.00 80.31 89 ALA A CA 1
ATOM 637 C C . ALA A 1 89 ? 6.150 16.900 -17.496 1.00 80.31 89 ALA A C 1
ATOM 639 O O . ALA A 1 89 ? 6.397 17.558 -16.487 1.00 80.31 89 ALA A O 1
ATOM 640 N N . ALA A 1 90 ? 5.088 17.147 -18.266 1.00 81.12 90 ALA A N 1
ATOM 641 C CA . ALA A 1 90 ? 4.058 18.129 -17.953 1.00 81.12 90 ALA A CA 1
ATOM 642 C C . ALA A 1 90 ? 2.878 17.509 -17.181 1.00 81.12 90 ALA A C 1
ATOM 644 O O . ALA A 1 90 ? 1.935 18.224 -16.847 1.00 81.12 90 ALA A O 1
ATOM 645 N N . CYS A 1 91 ? 2.916 16.198 -16.920 1.00 80.88 91 CYS A N 1
ATOM 646 C CA . CYS A 1 91 ? 1.807 15.395 -16.419 1.00 80.88 91 CYS A CA 1
ATOM 647 C C . CYS A 1 91 ? 0.485 15.619 -17.174 1.00 80.88 91 CYS A C 1
ATOM 649 O O . CYS A 1 91 ? -0.586 15.665 -16.572 1.00 80.88 91 CYS A O 1
ATOM 651 N N . SER A 1 92 ? 0.548 15.805 -18.495 1.00 84.31 92 SER A N 1
ATOM 652 C CA . SER A 1 92 ? -0.657 15.961 -19.324 1.00 84.31 92 SER A CA 1
ATOM 653 C C . SER A 1 92 ? -1.322 14.619 -19.634 1.00 84.31 92 SER A C 1
ATOM 655 O O . SER A 1 92 ? -2.521 14.571 -19.902 1.00 84.31 92 SER A O 1
ATOM 657 N N . ILE A 1 93 ? -0.549 13.534 -19.571 1.00 84.19 93 ILE A N 1
ATOM 658 C CA . ILE A 1 93 ? -0.999 12.154 -19.723 1.00 84.19 93 ILE A CA 1
ATOM 659 C C . ILE A 1 93 ? -0.603 11.366 -18.467 1.00 84.19 93 ILE A C 1
ATOM 661 O O . ILE A 1 93 ? 0.525 11.474 -17.969 1.00 84.19 93 ILE A O 1
ATOM 665 N N . THR A 1 94 ? -1.534 10.554 -17.972 1.00 85.44 94 THR A N 1
ATOM 666 C CA . THR A 1 94 ? -1.341 9.647 -16.836 1.00 85.44 94 THR A CA 1
ATOM 667 C C . THR A 1 94 ? -1.364 8.194 -17.289 1.00 85.44 94 THR A C 1
ATOM 669 O O . THR A 1 94 ? -2.054 7.851 -18.247 1.00 85.44 94 THR A O 1
ATOM 672 N N . ASP A 1 95 ? -0.633 7.352 -16.571 1.00 87.69 95 ASP A N 1
ATOM 673 C CA . ASP A 1 95 ? -0.729 5.898 -16.646 1.00 87.69 95 ASP A CA 1
ATOM 674 C C . ASP A 1 95 ? -2.092 5.452 -16.095 1.00 87.69 95 ASP A C 1
ATOM 676 O O . ASP A 1 95 ? -2.488 5.857 -15.000 1.00 87.69 95 ASP A O 1
ATOM 680 N N . ASP A 1 96 ? -2.833 4.672 -16.877 1.00 91.00 96 ASP A N 1
ATOM 681 C CA . ASP A 1 96 ? -4.149 4.143 -16.515 1.00 91.00 96 ASP A CA 1
ATOM 682 C C . ASP A 1 96 ? -4.069 2.789 -15.792 1.00 91.00 96 ASP A C 1
ATOM 684 O O . ASP A 1 96 ? -5.092 2.259 -15.353 1.00 91.00 96 ASP A O 1
ATOM 688 N N . THR A 1 97 ? -2.861 2.252 -15.615 1.00 93.44 97 THR A N 1
ATOM 689 C CA . THR A 1 97 ? -2.585 1.027 -14.868 1.00 93.44 97 THR A CA 1
ATOM 690 C C . THR A 1 97 ? -1.975 1.336 -13.508 1.00 93.44 97 THR A C 1
ATOM 692 O O . THR A 1 97 ? -1.272 2.326 -13.324 1.00 93.44 97 THR A O 1
ATOM 695 N N . LEU A 1 98 ? -2.245 0.490 -12.515 1.00 95.31 98 LEU A N 1
ATOM 696 C CA . LEU A 1 98 ? -1.639 0.596 -11.188 1.00 95.31 98 LEU A CA 1
ATOM 697 C C . LEU A 1 98 ? -1.714 -0.753 -10.488 1.00 95.31 98 LEU A C 1
ATOM 699 O O . LEU A 1 98 ? -2.806 -1.230 -10.179 1.00 95.31 98 LEU A O 1
ATOM 703 N N . ILE A 1 99 ? -0.557 -1.342 -10.196 1.00 97.75 99 ILE A N 1
ATOM 704 C CA . ILE A 1 99 ? -0.456 -2.461 -9.261 1.00 97.75 99 ILE A CA 1
ATOM 705 C C . ILE A 1 99 ? -0.188 -1.908 -7.867 1.00 97.75 99 ILE A C 1
ATOM 707 O O . ILE A 1 99 ? 0.779 -1.175 -7.653 1.00 97.75 99 ILE A O 1
ATOM 711 N N . GLN A 1 100 ? -1.046 -2.242 -6.910 1.00 98.44 100 GLN A N 1
ATOM 712 C CA . GLN A 1 100 ? -0.981 -1.682 -5.566 1.00 98.44 100 GLN A CA 1
ATOM 713 C C . GLN A 1 100 ? -1.455 -2.662 -4.499 1.00 98.44 100 GLN A C 1
ATOM 715 O O . GLN A 1 100 ? -2.244 -3.574 -4.749 1.00 98.44 100 GLN A O 1
ATOM 720 N N . ALA A 1 101 ? -0.936 -2.483 -3.289 1.00 98.81 101 ALA A N 1
ATOM 721 C CA . ALA A 1 101 ? -1.289 -3.304 -2.145 1.00 98.81 101 ALA A CA 1
ATOM 722 C C . ALA A 1 101 ? -1.068 -2.556 -0.834 1.00 98.81 101 ALA A C 1
ATOM 724 O O . ALA A 1 101 ? -0.169 -1.716 -0.706 1.00 98.81 101 ALA A O 1
ATOM 725 N N . GLY A 1 102 ? -1.878 -2.888 0.164 1.00 98.69 102 GLY A N 1
ATOM 726 C CA . GLY A 1 102 ? -1.851 -2.182 1.431 1.00 98.69 102 GLY A CA 1
ATOM 727 C C . GLY A 1 102 ? -2.889 -2.662 2.428 1.00 98.69 102 GLY A C 1
ATOM 728 O O . GLY A 1 102 ? -3.330 -3.814 2.414 1.00 98.69 102 GLY A O 1
ATOM 729 N N . ILE A 1 103 ? -3.247 -1.744 3.320 1.00 98.62 103 ILE A N 1
ATOM 730 C CA . ILE A 1 103 ? -4.308 -1.914 4.307 1.00 98.62 103 ILE A CA 1
ATOM 731 C C . ILE A 1 103 ? -5.359 -0.823 4.141 1.00 98.62 103 ILE A C 1
ATOM 733 O O . ILE A 1 103 ? -5.033 0.320 3.816 1.00 98.62 103 ILE A O 1
ATOM 737 N N . GLY A 1 104 ? -6.614 -1.188 4.367 1.00 98.31 104 GLY A N 1
ATOM 738 C CA . GLY A 1 104 ? -7.747 -0.286 4.511 1.00 98.31 104 GLY A CA 1
ATOM 7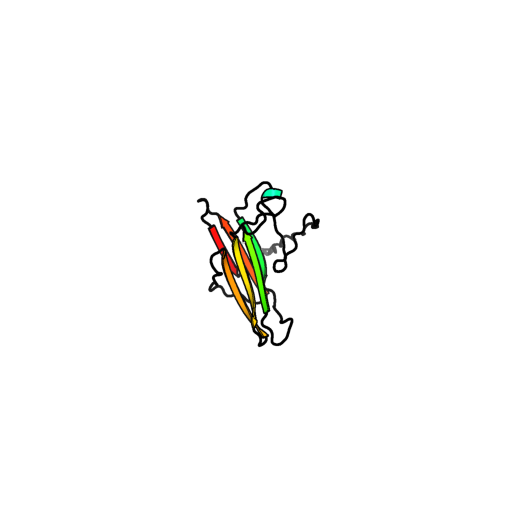39 C C . GLY A 1 104 ? -8.136 -0.169 5.978 1.00 98.31 104 GLY A C 1
ATOM 740 O O . GLY A 1 104 ? -7.946 -1.107 6.758 1.00 98.31 104 GLY A O 1
ATOM 741 N N . HIS A 1 105 ? -8.619 1.007 6.347 1.00 97.31 105 HIS A N 1
ATOM 742 C CA . HIS A 1 105 ? -9.139 1.326 7.667 1.00 97.31 105 HIS A CA 1
ATOM 743 C C . HIS A 1 105 ? -10.376 2.199 7.476 1.00 97.31 105 HIS A C 1
ATOM 745 O O . HIS A 1 105 ? -10.285 3.419 7.319 1.00 97.31 105 HIS A O 1
ATOM 751 N N . ASP A 1 106 ? -11.520 1.524 7.450 1.00 97.31 106 ASP A N 1
ATOM 752 C CA . ASP A 1 106 ? -12.826 2.124 7.207 1.00 97.31 106 ASP A CA 1
ATOM 753 C C . ASP A 1 106 ? -13.573 2.232 8.532 1.00 97.31 106 ASP A C 1
ATOM 755 O O . ASP A 1 106 ? -13.463 1.357 9.390 1.00 97.31 106 ASP A O 1
ATOM 759 N N . ILE A 1 107 ? -14.342 3.294 8.716 1.00 97.75 107 ILE A N 1
ATOM 760 C CA . ILE A 1 107 ? -15.193 3.503 9.882 1.00 97.75 107 ILE A CA 1
ATOM 761 C C . ILE A 1 107 ? -16.618 3.647 9.373 1.00 97.75 107 ILE A C 1
ATOM 763 O O . ILE A 1 107 ? -16.902 4.509 8.544 1.00 97.75 107 ILE A O 1
ATOM 767 N N . ASP A 1 108 ? -17.520 2.785 9.836 1.00 96.81 108 ASP A N 1
ATOM 768 C CA . ASP A 1 108 ? -18.932 2.915 9.484 1.00 96.81 108 ASP A CA 1
ATOM 769 C C . ASP A 1 108 ? -19.601 4.092 10.216 1.00 96.81 108 ASP A C 1
ATOM 771 O O . ASP A 1 108 ? -19.062 4.659 11.166 1.00 96.81 108 ASP A O 1
ATOM 775 N N . ALA A 1 109 ? -20.820 4.445 9.804 1.00 96.81 109 ALA A N 1
ATOM 776 C CA . ALA A 1 109 ? -21.573 5.547 10.406 1.00 96.81 109 ALA A CA 1
ATOM 777 C C . ALA A 1 109 ? -21.889 5.349 11.90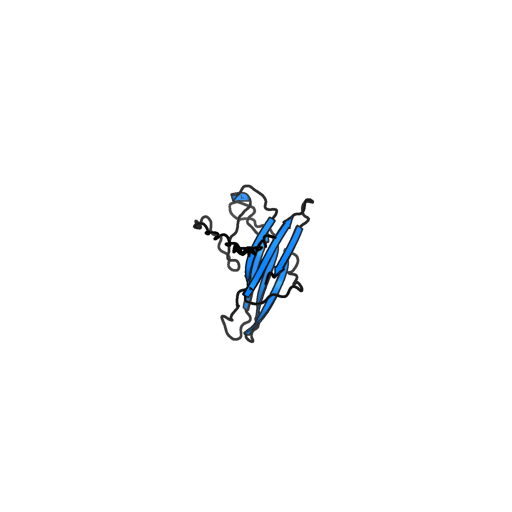7 1.00 96.81 109 ALA A C 1
ATOM 779 O O . ALA A 1 109 ? -22.250 6.308 12.589 1.00 96.81 109 ALA A O 1
ATOM 780 N N . ALA A 1 110 ? -21.762 4.125 12.438 1.00 95.31 110 ALA A N 1
ATOM 781 C CA . ALA A 1 110 ? -21.904 3.832 13.863 1.00 95.31 110 ALA A CA 1
ATOM 782 C C . ALA A 1 110 ? -20.577 3.977 14.638 1.00 95.31 110 ALA A C 1
ATOM 784 O O . ALA A 1 110 ? -20.552 3.785 15.855 1.00 95.31 110 ALA A O 1
ATOM 785 N N . GLY A 1 111 ? -19.480 4.326 13.959 1.00 94.88 111 GLY A N 1
ATOM 786 C CA . GLY A 1 111 ? -18.149 4.484 14.538 1.00 94.88 111 GLY A CA 1
ATOM 787 C C . GLY A 1 111 ? -17.366 3.175 14.663 1.00 94.88 111 GLY A C 1
ATOM 788 O O . GLY A 1 111 ? -16.331 3.151 15.334 1.00 94.88 111 GLY A O 1
ATOM 789 N N . LYS A 1 112 ? -17.828 2.074 14.058 1.00 95.31 112 LYS A N 1
ATOM 790 C CA . LYS A 1 112 ? -17.117 0.793 14.100 1.00 95.31 112 LYS A CA 1
ATOM 791 C C . LYS A 1 112 ? -16.063 0.749 12.999 1.00 95.31 112 LYS A C 1
ATOM 793 O O . LYS A 1 112 ? -16.377 0.795 11.813 1.00 95.31 112 LYS A O 1
ATOM 798 N N . ALA A 1 113 ? -14.811 0.583 13.419 1.00 96.62 113 ALA A N 1
ATOM 799 C CA . ALA A 1 113 ? -13.688 0.423 12.511 1.00 96.62 113 ALA A CA 1
ATOM 800 C C . ALA A 1 113 ? -13.610 -1.002 11.923 1.00 96.62 113 ALA A C 1
ATOM 802 O O . ALA A 1 113 ? -13.825 -1.999 12.624 1.00 96.62 113 ALA A O 1
ATOM 803 N N . ASP A 1 114 ? -13.267 -1.084 10.643 1.00 97.56 114 ASP A N 1
ATOM 804 C CA . ASP A 1 114 ? -12.960 -2.286 9.876 1.00 97.56 114 ASP A CA 1
ATOM 805 C C . ASP A 1 114 ? -11.553 -2.153 9.283 1.00 97.56 114 ASP A C 1
ATOM 807 O O . ASP A 1 114 ? -11.250 -1.186 8.585 1.00 97.56 114 ASP A O 1
ATOM 811 N N . TYR A 1 115 ? -10.688 -3.124 9.577 1.00 98.56 115 TYR A N 1
ATOM 812 C CA . TYR A 1 115 ? -9.309 -3.166 9.092 1.00 98.56 115 TYR A CA 1
ATOM 813 C C . TYR A 1 115 ? -9.129 -4.399 8.224 1.00 98.56 115 TYR A C 1
ATOM 815 O O . TYR A 1 115 ? -9.455 -5.514 8.636 1.00 98.56 115 TYR A O 1
ATOM 823 N N . TYR A 1 116 ? -8.570 -4.211 7.036 1.00 98.69 116 TYR A N 1
ATOM 824 C CA . TYR A 1 116 ? -8.368 -5.296 6.081 1.00 98.69 116 TYR A CA 1
ATOM 825 C C . TYR A 1 116 ? -7.115 -5.064 5.248 1.00 98.69 116 TYR A C 1
ATOM 827 O O . TYR A 1 116 ? -6.789 -3.935 4.894 1.00 98.69 116 TYR A O 1
ATOM 835 N N . ALA A 1 117 ? -6.412 -6.141 4.913 1.00 98.69 117 ALA A N 1
ATOM 836 C CA . ALA A 1 117 ? -5.356 -6.109 3.911 1.00 98.69 117 ALA A CA 1
ATOM 837 C C . ALA A 1 117 ? -5.943 -6.374 2.521 1.00 98.69 117 ALA A C 1
ATOM 839 O O . ALA A 1 117 ? -6.847 -7.204 2.376 1.00 98.69 117 ALA A O 1
ATOM 840 N N . TRP A 1 118 ? -5.421 -5.698 1.504 1.00 98.81 118 TRP A N 1
ATOM 841 C CA . TRP A 1 118 ? -5.950 -5.749 0.144 1.00 98.81 118 TRP A CA 1
ATOM 842 C C . TRP A 1 118 ? -4.860 -5.572 -0.913 1.00 98.81 118 TRP A C 1
ATOM 844 O O . TRP A 1 118 ? -3.780 -5.045 -0.634 1.00 98.81 118 TRP A O 1
ATOM 854 N N . TRP A 1 119 ? -5.167 -6.003 -2.132 1.00 98.69 119 TRP A N 1
ATOM 855 C CA . TRP A 1 119 ? -4.388 -5.711 -3.333 1.00 98.69 119 TRP A CA 1
ATOM 856 C C . TRP A 1 119 ? -5.317 -5.346 -4.493 1.00 98.69 119 TRP A C 1
ATOM 858 O O . TRP A 1 119 ? -6.497 -5.694 -4.481 1.00 98.69 119 TRP A O 1
ATOM 868 N N . GLU A 1 120 ? -4.795 -4.624 -5.477 1.00 98.31 120 GLU A N 1
ATOM 869 C CA . GLU A 1 120 ? -5.536 -4.196 -6.661 1.00 98.31 120 GLU A CA 1
ATOM 870 C C . GLU A 1 120 ? -4.598 -4.050 -7.863 1.00 98.31 120 GLU A C 1
ATOM 872 O O . GLU A 1 120 ? -3.427 -3.690 -7.720 1.00 98.31 120 GLU A O 1
ATOM 877 N N . THR A 1 121 ? -5.131 -4.323 -9.051 1.00 97.00 121 THR A N 1
ATOM 878 C CA . THR A 1 121 ? -4.476 -4.079 -10.340 1.00 97.00 121 THR A CA 1
ATOM 879 C C . THR A 1 121 ? -5.439 -3.299 -11.225 1.00 97.00 121 THR A C 1
ATOM 881 O O . THR A 1 121 ? -6.262 -3.905 -11.912 1.00 97.00 121 THR A O 1
ATOM 884 N N . ILE A 1 122 ? -5.376 -1.967 -11.181 1.00 95.69 122 ILE A N 1
ATOM 885 C CA . ILE A 1 122 ? -6.274 -1.093 -11.950 1.00 95.69 122 ILE A CA 1
ATOM 886 C C . ILE A 1 122 ? -6.163 -1.445 -13.442 1.00 95.69 122 ILE A C 1
ATOM 888 O O . ILE A 1 122 ? -5.042 -1.594 -13.939 1.00 95.69 122 ILE A O 1
ATOM 892 N N . PRO A 1 123 ? -7.300 -1.617 -14.149 1.00 95.44 123 PRO A N 1
ATOM 893 C CA . PRO A 1 123 ? -8.671 -1.237 -13.762 1.00 95.44 123 PRO A CA 1
ATOM 894 C C . PRO A 1 123 ? -9.505 -2.319 -13.052 1.00 95.44 123 PRO A C 1
ATOM 896 O O . PRO A 1 123 ? -10.702 -2.120 -12.835 1.00 95.44 123 PRO A O 1
ATOM 899 N N . ALA A 1 124 ? -8.929 -3.474 -12.715 1.00 97.12 124 ALA A N 1
ATOM 900 C CA . ALA A 1 124 ? -9.644 -4.486 -11.941 1.00 97.12 124 ALA A CA 1
ATOM 901 C C . ALA A 1 124 ? -9.937 -3.976 -10.517 1.00 97.12 124 ALA A C 1
ATOM 903 O O . ALA A 1 124 ? -9.128 -3.228 -9.968 1.00 97.12 124 ALA A O 1
ATOM 904 N N . PRO A 1 125 ? -11.067 -4.380 -9.907 1.00 96.25 125 PRO A N 1
ATOM 905 C CA . PRO A 1 125 ? -11.433 -3.926 -8.573 1.00 96.25 125 PRO A CA 1
ATOM 906 C C . PRO A 1 125 ? -10.510 -4.500 -7.495 1.00 96.25 125 PRO A C 1
ATOM 908 O O . PRO A 1 125 ? -10.026 -5.629 -7.603 1.00 96.25 125 PRO A O 1
ATOM 911 N N . LEU A 1 126 ? -10.364 -3.744 -6.409 1.00 97.56 126 LEU A N 1
ATOM 912 C CA . LEU A 1 126 ? -9.726 -4.168 -5.168 1.00 97.56 126 LEU A CA 1
ATOM 913 C C . LEU A 1 126 ? -10.203 -5.545 -4.686 1.00 97.56 126 LEU A C 1
ATOM 915 O O . LEU A 1 126 ? -11.400 -5.832 -4.599 1.00 97.56 126 LEU A O 1
ATOM 919 N N . VAL A 1 127 ? -9.244 -6.365 -4.255 1.00 98.56 127 VAL A N 1
ATOM 920 C CA . VAL A 1 127 ? -9.466 -7.673 -3.638 1.00 98.56 127 VAL A CA 1
ATOM 921 C C . VAL A 1 127 ? -8.996 -7.642 -2.186 1.00 98.56 127 VAL A C 1
ATOM 923 O O . VAL A 1 127 ? -7.815 -7.444 -1.893 1.00 98.56 127 VAL A O 1
ATOM 926 N N . ARG A 1 128 ? -9.921 -7.886 -1.249 1.00 98.38 128 ARG A N 1
ATOM 927 C CA . ARG A 1 128 ? -9.580 -8.097 0.165 1.00 98.38 128 ARG A CA 1
ATOM 928 C C . ARG A 1 128 ? -8.951 -9.475 0.356 1.00 98.38 128 ARG A C 1
ATOM 930 O O . ARG A 1 128 ? -9.395 -10.464 -0.223 1.00 98.38 128 ARG A O 1
ATOM 937 N N . THR A 1 129 ? -7.937 -9.543 1.203 1.00 98.19 129 THR A N 1
ATOM 938 C CA . THR A 1 129 ? -7.278 -10.795 1.589 1.00 98.19 129 THR A CA 1
ATOM 939 C C . THR A 1 129 ? -7.875 -11.355 2.880 1.00 98.19 129 THR A C 1
ATOM 941 O O . THR A 1 129 ? -8.633 -10.684 3.579 1.00 98.19 129 THR A O 1
ATOM 944 N N . THR A 1 130 ? -7.495 -12.582 3.236 1.00 97.88 130 THR A N 1
ATOM 945 C CA . THR A 1 130 ? -7.828 -13.190 4.534 1.00 97.88 130 THR A CA 1
ATOM 946 C C . THR A 1 130 ? -6.805 -12.871 5.629 1.00 97.88 130 THR A C 1
ATOM 948 O O . THR A 1 130 ? -6.901 -13.428 6.722 1.00 97.88 130 THR A O 1
ATOM 951 N N . LEU A 1 131 ? -5.796 -12.035 5.352 1.00 98.06 131 LEU A N 1
ATOM 952 C CA . LEU A 1 131 ? -4.765 -11.687 6.327 1.00 98.06 131 LEU A CA 1
ATOM 953 C C . LEU A 1 131 ? -5.371 -10.784 7.419 1.00 98.06 131 LEU A C 1
ATOM 955 O O . LEU A 1 131 ? -5.843 -9.690 7.099 1.00 98.06 131 LEU A O 1
ATOM 959 N N . PRO A 1 132 ? -5.338 -11.193 8.701 1.00 97.62 132 PRO A N 1
ATOM 960 C CA . PRO A 1 132 ? -5.795 -10.336 9.783 1.00 97.62 132 PRO A CA 1
ATOM 961 C C . PRO A 1 132 ? -4.840 -9.152 9.971 1.00 97.62 132 PRO A C 1
ATOM 963 O O . PRO A 1 132 ? -3.621 -9.324 10.040 1.00 97.62 132 PRO A O 1
ATOM 966 N N . VAL A 1 133 ? -5.412 -7.957 10.103 1.00 98.06 133 VAL A N 1
ATOM 967 C CA . VAL A 1 133 ? -4.702 -6.712 10.418 1.00 98.06 133 VAL A CA 1
ATOM 968 C C . VAL A 1 133 ? -5.488 -5.923 11.460 1.00 98.06 133 VAL A C 1
ATOM 970 O O . VAL A 1 133 ? -6.719 -5.900 11.435 1.00 98.06 133 VAL A O 1
ATOM 973 N N . ARG A 1 134 ? -4.785 -5.316 12.415 1.00 98.12 134 ARG A N 1
ATOM 974 C CA . ARG A 1 134 ? -5.360 -4.555 13.531 1.00 98.12 134 ARG A CA 1
ATOM 975 C C . ARG A 1 134 ? -4.506 -3.326 13.843 1.00 98.12 134 ARG A C 1
ATOM 977 O O . ARG A 1 134 ? -3.320 -3.322 13.518 1.00 98.12 134 ARG A O 1
ATOM 984 N N . PRO A 1 135 ? -5.065 -2.300 14.509 1.00 98.31 135 PRO A N 1
ATOM 985 C CA . PRO A 1 135 ? -4.280 -1.180 15.019 1.00 98.31 135 PRO A CA 1
ATOM 986 C C . PRO A 1 135 ? -3.064 -1.638 15.823 1.00 98.31 135 PRO A C 1
ATOM 988 O O . PRO A 1 135 ? -3.181 -2.503 16.690 1.00 98.31 135 PRO A O 1
ATOM 991 N N . GLY A 1 136 ? -1.909 -1.036 15.546 1.00 98.38 136 GLY A N 1
ATOM 992 C CA . GLY A 1 136 ? -0.638 -1.381 16.183 1.00 98.38 136 GLY A CA 1
ATOM 993 C C . GLY A 1 136 ? 0.133 -2.519 15.510 1.00 98.38 136 GLY A C 1
ATOM 994 O O . GLY A 1 136 ? 1.311 -2.698 15.825 1.00 98.38 136 GLY A O 1
ATOM 995 N N . ASP A 1 137 ? -0.466 -3.245 14.562 1.00 98.56 137 ASP A N 1
ATOM 996 C CA . ASP A 1 137 ? 0.237 -4.304 13.842 1.00 98.56 137 ASP A CA 1
ATOM 997 C C . ASP A 1 137 ? 1.359 -3.754 12.956 1.00 98.56 137 ASP A C 1
ATOM 999 O O . ASP A 1 137 ? 1.232 -2.677 12.370 1.00 98.56 137 ASP A O 1
ATOM 1003 N N . ARG A 1 138 ? 2.456 -4.507 12.809 1.00 98.50 138 ARG A N 1
ATOM 1004 C CA . ARG A 1 138 ? 3.538 -4.168 11.882 1.00 98.50 138 ARG A CA 1
ATOM 1005 C C . ARG A 1 138 ? 3.319 -4.868 10.549 1.00 98.50 138 ARG A C 1
ATOM 1007 O O . ARG A 1 138 ? 3.674 -6.034 10.387 1.00 98.50 138 ARG A O 1
ATOM 1014 N N . VAL A 1 139 ? 2.806 -4.135 9.571 1.00 98.50 139 VAL A N 1
ATOM 1015 C CA . VAL A 1 139 ? 2.584 -4.651 8.218 1.00 98.50 139 VAL A CA 1
ATOM 1016 C C . VAL A 1 139 ? 3.795 -4.353 7.340 1.00 98.50 139 VAL A C 1
ATOM 1018 O O . VAL A 1 139 ? 4.379 -3.271 7.399 1.00 98.50 139 VAL A O 1
ATOM 1021 N N . ALA A 1 140 ? 4.189 -5.329 6.528 1.00 98.69 140 ALA A N 1
ATOM 1022 C CA . ALA A 1 140 ? 5.165 -5.181 5.462 1.00 98.69 140 ALA A CA 1
ATOM 1023 C C . ALA A 1 140 ? 4.521 -5.572 4.131 1.00 98.69 140 ALA A C 1
ATOM 1025 O O . ALA A 1 140 ? 3.886 -6.622 4.040 1.00 98.69 140 ALA A O 1
ATOM 1026 N N . VAL A 1 141 ? 4.712 -4.739 3.111 1.00 98.81 141 VAL A N 1
ATOM 1027 C CA . VAL A 1 141 ? 4.224 -4.982 1.752 1.00 98.81 141 VAL A CA 1
ATOM 1028 C C . VAL A 1 141 ? 5.394 -4.936 0.785 1.00 98.81 141 VAL A C 1
ATOM 1030 O O . VAL A 1 141 ? 6.280 -4.083 0.909 1.00 98.81 141 VAL A O 1
ATOM 1033 N N . LYS A 1 142 ? 5.394 -5.851 -0.180 1.00 98.62 142 LYS A N 1
ATOM 1034 C CA . LYS A 1 142 ? 6.327 -5.867 -1.300 1.00 98.62 142 LYS A CA 1
ATOM 1035 C C . LYS A 1 142 ? 5.579 -6.187 -2.585 1.00 98.62 142 LYS A C 1
ATOM 1037 O O . LYS A 1 142 ? 4.813 -7.141 -2.637 1.00 98.62 142 LYS A O 1
ATOM 1042 N N . ILE A 1 143 ? 5.860 -5.413 -3.620 1.00 98.62 143 ILE A N 1
ATOM 1043 C CA . ILE A 1 143 ? 5.460 -5.696 -4.994 1.00 98.62 143 ILE A CA 1
ATOM 1044 C C . ILE A 1 143 ? 6.753 -5.834 -5.793 1.00 98.62 143 ILE A C 1
ATOM 1046 O O . ILE A 1 143 ? 7.671 -5.018 -5.650 1.00 98.62 143 ILE A O 1
ATOM 1050 N N . SER A 1 144 ? 6.876 -6.892 -6.583 1.00 97.88 144 SER A N 1
ATOM 1051 C CA . SER A 1 144 ? 8.030 -7.080 -7.462 1.00 97.88 144 SER A CA 1
ATOM 1052 C C . SER A 1 144 ? 7.665 -7.851 -8.712 1.00 97.88 144 SER A C 1
ATOM 1054 O O . SER A 1 144 ? 6.954 -8.851 -8.627 1.00 97.88 144 SER A O 1
ATOM 1056 N N . GLU A 1 145 ? 8.200 -7.405 -9.837 1.00 96.38 145 GLU A N 1
ATOM 1057 C CA . GLU A 1 145 ? 8.172 -8.145 -11.089 1.00 96.38 145 GLU A CA 1
ATOM 1058 C C . GLU A 1 145 ? 9.138 -9.336 -11.001 1.00 96.38 145 GLU A C 1
ATOM 1060 O O . GLU A 1 145 ? 10.233 -9.239 -10.433 1.00 96.38 145 GLU A O 1
ATOM 1065 N N . ASP A 1 146 ? 8.704 -10.484 -11.507 1.00 90.44 146 ASP A N 1
ATOM 1066 C CA . ASP A 1 146 ? 9.506 -11.694 -11.632 1.00 90.44 146 ASP A CA 1
ATOM 1067 C C . ASP A 1 146 ? 10.455 -11.582 -12.843 1.00 90.44 146 ASP A C 1
ATOM 1069 O O . ASP A 1 146 ? 10.510 -10.587 -13.561 1.00 90.44 146 ASP A O 1
ATOM 1073 N N . ARG A 1 147 ? 11.246 -12.625 -13.097 1.00 87.12 147 ARG A N 1
ATOM 1074 C CA . ARG A 1 147 ? 12.170 -12.703 -14.237 1.00 87.12 147 ARG A CA 1
ATOM 1075 C C . ARG A 1 147 ? 11.459 -12.710 -15.588 1.00 87.12 147 ARG A C 1
ATOM 1077 O O . ARG A 1 147 ? 12.101 -12.450 -16.604 1.00 87.12 147 ARG A O 1
ATOM 1084 N N . LEU A 1 148 ? 10.185 -13.089 -15.608 1.00 87.62 148 LEU A N 1
ATOM 1085 C CA . LEU A 1 148 ? 9.329 -12.961 -16.776 1.00 87.62 148 LEU A CA 1
ATOM 1086 C C . LEU A 1 148 ? 8.657 -11.593 -16.712 1.00 87.62 148 LEU A C 1
ATOM 1088 O O . LEU A 1 148 ? 7.985 -11.294 -15.727 1.00 87.62 148 LEU A O 1
ATOM 1092 N N . ALA A 1 149 ? 8.840 -10.798 -17.765 1.00 86.81 149 ALA A N 1
ATOM 1093 C CA . ALA A 1 149 ? 8.216 -9.487 -17.871 1.00 86.81 149 ALA A CA 1
ATOM 1094 C C . ALA A 1 149 ? 6.694 -9.591 -17.695 1.00 86.81 149 ALA A C 1
ATOM 1096 O O . ALA A 1 149 ? 6.068 -10.542 -18.173 1.00 86.81 149 ALA A O 1
ATOM 1097 N N . GLU A 1 150 ? 6.129 -8.605 -17.011 1.00 87.88 150 GLU A N 1
ATOM 1098 C CA . GLU A 1 150 ? 4.716 -8.461 -16.670 1.00 87.88 150 GLU A CA 1
ATOM 1099 C C . GLU A 1 150 ? 4.143 -9.555 -15.755 1.00 87.88 150 GLU A C 1
ATOM 1101 O O . GLU A 1 150 ? 2.933 -9.621 -15.529 1.00 87.88 150 GLU A O 1
ATOM 1106 N N . ILE A 1 151 ? 4.994 -10.404 -15.168 1.00 94.00 151 ILE A N 1
ATOM 1107 C CA . ILE A 1 151 ? 4.595 -11.323 -14.100 1.00 94.00 151 ILE A CA 1
ATOM 1108 C C . ILE A 1 151 ? 4.943 -10.681 -12.762 1.00 94.00 151 ILE A C 1
ATOM 1110 O O . ILE A 1 151 ? 6.106 -10.596 -12.387 1.00 94.00 151 ILE A O 1
ATOM 1114 N N . TRP A 1 152 ? 3.930 -10.259 -12.012 1.00 96.31 152 TRP A N 1
ATOM 1115 C CA . TRP A 1 152 ? 4.116 -9.557 -10.744 1.00 96.31 152 TRP A CA 1
ATOM 1116 C C . TRP A 1 152 ? 3.749 -10.426 -9.542 1.00 96.31 152 TRP A C 1
ATOM 1118 O O . TRP A 1 152 ? 2.772 -11.171 -9.557 1.00 96.31 152 TRP A O 1
ATOM 1128 N N . THR A 1 153 ? 4.522 -10.294 -8.465 1.00 97.31 153 THR A N 1
ATOM 1129 C CA . THR A 1 153 ? 4.239 -10.894 -7.156 1.00 97.31 153 THR A CA 1
ATOM 1130 C C . THR A 1 153 ? 3.924 -9.801 -6.142 1.00 97.31 153 THR A C 1
ATOM 1132 O O . THR A 1 153 ? 4.684 -8.840 -6.007 1.00 97.31 153 THR A O 1
ATOM 1135 N N . ILE A 1 154 ? 2.833 -9.984 -5.397 1.00 98.38 154 ILE A N 1
ATOM 1136 C CA . ILE A 1 154 ? 2.432 -9.136 -4.271 1.00 98.38 154 ILE A CA 1
ATOM 1137 C C . ILE A 1 154 ? 2.553 -9.954 -2.983 1.00 98.38 154 ILE A C 1
ATOM 1139 O O . ILE A 1 154 ? 1.939 -11.011 -2.847 1.00 98.38 154 ILE A O 1
ATOM 1143 N N . GLU A 1 155 ? 3.317 -9.449 -2.022 1.00 98.38 155 GLU A N 1
ATOM 1144 C CA . GLU A 1 155 ? 3.436 -10.001 -0.675 1.00 98.38 155 GLU A CA 1
ATOM 1145 C C . GLU A 1 155 ? 2.906 -8.981 0.334 1.00 98.38 155 GLU A C 1
ATOM 1147 O O . GLU A 1 155 ? 3.351 -7.832 0.357 1.00 98.38 155 GLU A O 1
ATOM 1152 N N . ILE A 1 156 ? 1.980 -9.412 1.191 1.00 98.50 156 ILE A N 1
ATOM 1153 C CA . ILE A 1 156 ? 1.514 -8.655 2.355 1.00 98.50 156 ILE A CA 1
ATOM 1154 C C . ILE A 1 156 ? 1.720 -9.545 3.577 1.00 98.50 156 ILE A C 1
ATOM 1156 O O . ILE A 1 156 ? 1.185 -10.651 3.644 1.00 98.50 156 ILE A O 1
ATOM 1160 N N . ALA A 1 157 ? 2.491 -9.062 4.545 1.00 98.44 157 ALA A N 1
ATOM 1161 C CA . ALA A 1 157 ? 2.816 -9.797 5.756 1.00 98.44 157 ALA A CA 1
ATOM 1162 C C . ALA A 1 157 ? 2.515 -8.954 6.993 1.00 98.44 157 ALA A C 1
ATOM 1164 O O . ALA A 1 157 ? 2.985 -7.822 7.115 1.00 98.44 157 ALA A O 1
ATOM 1165 N N . ASN A 1 158 ? 1.787 -9.536 7.941 1.00 97.31 158 ASN A N 1
ATOM 1166 C CA . ASN A 1 158 ? 1.698 -9.025 9.301 1.00 97.31 158 ASN A CA 1
ATOM 1167 C C . ASN A 1 158 ? 2.835 -9.655 10.123 1.00 97.31 158 ASN A C 1
ATOM 1169 O O . ASN A 1 158 ? 2.958 -10.878 10.157 1.00 97.31 158 ASN A O 1
ATOM 1173 N N . ARG A 1 159 ? 3.711 -8.826 10.697 1.00 94.56 159 ARG A N 1
ATOM 1174 C CA . ARG A 1 159 ? 4.934 -9.238 11.414 1.00 94.56 159 ARG A CA 1
ATOM 1175 C C . ARG A 1 159 ? 4.842 -9.035 12.929 1.00 94.56 159 ARG A C 1
ATOM 1177 O O . ARG A 1 159 ? 5.884 -9.013 13.587 1.00 94.56 159 ARG A O 1
ATOM 1184 N N . SER A 1 160 ? 3.637 -8.812 13.442 1.00 90.12 160 SER A N 1
ATOM 1185 C CA . SER A 1 160 ? 3.356 -8.749 14.878 1.00 90.12 160 SER A CA 1
ATOM 1186 C C . SER A 1 160 ? 3.230 -10.125 15.521 1.00 90.12 160 SER A C 1
ATO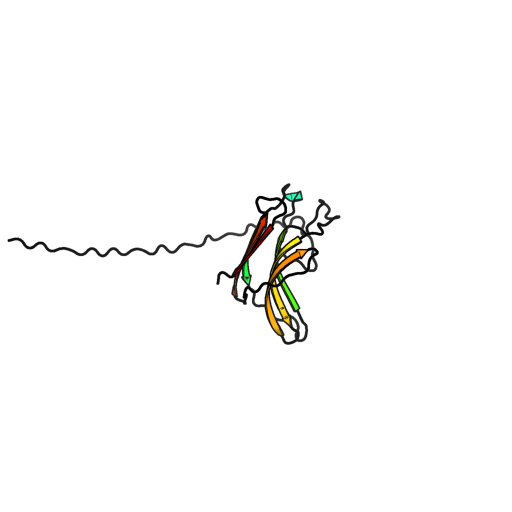M 1188 O O . SER A 1 160 ? 2.891 -11.094 14.807 1.00 90.12 160 SER A O 1
#

Radius of gyration: 23.95 Å; chains: 1; bounding box: 72×60×66 Å